Protein AF-A0A7Y2L232-F1 (afdb_monomer)

Radius of gyration: 12.63 Å; Cα contacts (8 Å, |Δi|>4): 84; chains: 1; bounding box: 26×29×33 Å

Mean predicted aligned error: 4.6 Å

pLDDT: mean 87.0, std 6.09, range [57.47, 96.06]

Solvent-accessible surface area (backbone atoms only — not comparable to full-atom values): 4325 Å² total; per-residue (Å²): 126,60,75,66,54,58,52,51,54,51,50,39,69,77,40,50,86,50,44,63,57,49,44,21,51,43,31,17,42,40,39,20,72,72,49,29,72,77,40,71,32,71,61,54,50,51,57,50,50,57,52,28,70,72,73,66,46,56,69,67,59,52,52,50,36,31,49,52,16,28,54,52,14,40,53,51,27,66,75,76,104

Secondary structure (DSSP, 8-state):
--HHHHHHHHHHHH-GGGHHHHHHHHHHHHHSTTHHHHS-HHHHHHHHHHHIIIIIS-HHHHHHHHHHHHHHHHHHHHHH-

Structure (mmCIF, N/CA/C/O backbone):
data_AF-A0A7Y2L232-F1
#
_entry.id   AF-A0A7Y2L232-F1
#
loop_
_atom_site.group_PDB
_atom_site.id
_atom_site.type_symbol
_atom_site.label_atom_id
_atom_site.label_alt_id
_atom_site.label_comp_id
_atom_site.label_asym_id
_atom_site.label_entity_id
_atom_site.label_seq_id
_atom_site.pdbx_PDB_ins_code
_atom_site.Cartn_x
_atom_site.Cartn_y
_atom_site.Cartn_z
_atom_site.occupancy
_atom_site.B_iso_or_equiv
_atom_site.auth_seq_id
_atom_site.auth_comp_id
_atom_site.auth_asym_id
_atom_site.auth_atom_id
_atom_site.pdbx_PDB_model_num
ATOM 1 N N . MET A 1 1 ? 2.611 14.601 11.461 1.00 57.47 1 MET A N 1
ATOM 2 C CA . MET A 1 1 ? 2.743 13.826 10.208 1.00 57.47 1 MET A CA 1
ATOM 3 C C . MET A 1 1 ? 2.461 14.807 9.069 1.00 57.47 1 MET A C 1
ATOM 5 O O . MET A 1 1 ? 2.069 15.929 9.365 1.00 57.47 1 MET A O 1
ATOM 9 N N . GLY A 1 2 ? 2.790 14.520 7.807 1.00 73.06 2 GLY A N 1
ATOM 10 C CA . GLY A 1 2 ? 2.503 15.493 6.742 1.00 73.06 2 GLY A CA 1
ATOM 11 C C . GLY A 1 2 ? 0.992 15.787 6.667 1.00 73.06 2 GLY A C 1
ATOM 12 O O . GLY A 1 2 ? 0.222 14.848 6.862 1.00 73.06 2 GLY A O 1
ATOM 13 N N . PRO A 1 3 ? 0.540 17.021 6.355 1.00 78.75 3 PRO A N 1
ATOM 14 C C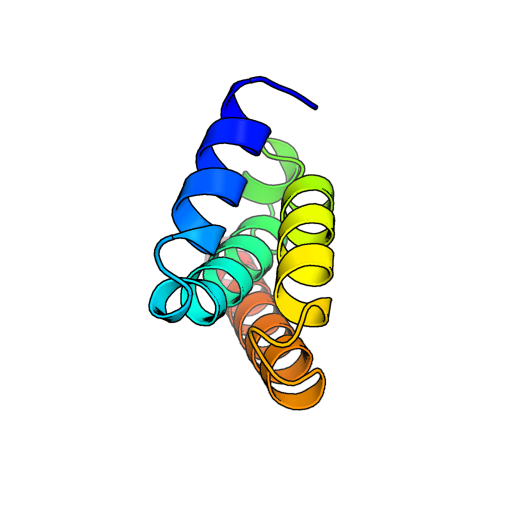A . PRO A 1 3 ? -0.891 17.376 6.336 1.00 78.75 3 PRO A CA 1
ATOM 15 C C . PRO A 1 3 ? -1.758 16.441 5.472 1.00 78.75 3 PRO A C 1
ATOM 17 O O . PRO A 1 3 ? -2.947 16.247 5.730 1.00 78.75 3 PRO A O 1
ATOM 20 N N . TRP A 1 4 ? -1.152 15.835 4.446 1.00 81.62 4 TRP A N 1
ATOM 21 C CA . TRP A 1 4 ? -1.810 14.872 3.565 1.00 81.62 4 TRP A CA 1
ATOM 22 C C . TRP A 1 4 ? -2.050 13.509 4.238 1.00 81.62 4 TRP A C 1
ATOM 24 O O . TRP A 1 4 ? -3.089 12.898 3.998 1.00 81.62 4 TRP A O 1
ATOM 34 N N . LEU A 1 5 ? -1.126 13.041 5.091 1.00 81.69 5 LEU A N 1
ATOM 35 C CA . LEU A 1 5 ? -1.273 11.782 5.830 1.00 81.69 5 LEU A CA 1
ATOM 36 C C . LEU A 1 5 ? -2.417 11.890 6.826 1.00 81.69 5 LEU A C 1
ATOM 38 O O . LEU A 1 5 ? -3.246 10.991 6.875 1.00 81.69 5 LEU A O 1
ATOM 42 N N . ASP A 1 6 ? -2.486 13.003 7.557 1.00 84.31 6 ASP A N 1
ATOM 43 C CA . ASP A 1 6 ? -3.545 13.250 8.540 1.00 84.31 6 ASP A CA 1
ATOM 44 C C . ASP A 1 6 ? -4.924 13.335 7.863 1.00 84.31 6 ASP A C 1
ATOM 46 O O . ASP A 1 6 ? -5.913 12.800 8.366 1.00 84.31 6 ASP A O 1
ATOM 50 N N . SER A 1 7 ? -4.987 13.929 6.666 1.00 86.44 7 SER A N 1
ATOM 51 C CA . SER A 1 7 ? -6.214 13.957 5.859 1.00 86.44 7 SER A CA 1
ATOM 52 C C . SER A 1 7 ? -6.624 12.556 5.382 1.00 86.44 7 SER A C 1
ATOM 54 O O . SER A 1 7 ? -7.801 12.198 5.432 1.00 86.44 7 SER A O 1
ATOM 56 N N . MET A 1 8 ? -5.660 11.740 4.942 1.00 84.56 8 MET A N 1
ATOM 57 C CA . MET A 1 8 ? -5.913 10.386 4.442 1.00 84.56 8 MET A CA 1
ATOM 58 C C . MET A 1 8 ? -6.340 9.425 5.560 1.00 84.56 8 MET A C 1
ATOM 60 O O . MET A 1 8 ? -7.325 8.702 5.409 1.00 84.56 8 MET A O 1
ATOM 64 N N . THR A 1 9 ? -5.634 9.420 6.694 1.00 85.75 9 THR A N 1
ATOM 65 C CA . THR A 1 9 ? -5.975 8.579 7.854 1.00 85.75 9 THR A CA 1
ATOM 66 C C . THR A 1 9 ? -7.303 9.005 8.473 1.00 85.75 9 THR A C 1
ATOM 68 O O . THR A 1 9 ? -8.107 8.144 8.831 1.00 85.75 9 THR A O 1
ATOM 71 N N . GLY A 1 10 ? -7.596 10.309 8.516 1.00 87.25 10 GLY A N 1
ATOM 72 C CA . GLY A 1 10 ? -8.905 10.828 8.914 1.00 87.25 10 GLY A CA 1
ATOM 73 C C . GLY A 1 10 ? -10.037 10.305 8.023 1.00 87.25 10 GLY A C 1
ATOM 74 O O . GLY A 1 10 ? -11.051 9.822 8.528 1.00 87.25 10 GLY A O 1
ATOM 75 N N . TRP A 1 11 ? -9.846 10.309 6.700 1.00 88.69 11 TRP A N 1
ATOM 76 C CA . TRP A 1 11 ? -10.835 9.772 5.759 1.00 88.69 11 TRP A CA 1
ATOM 77 C C . TRP A 1 11 ? -11.029 8.254 5.889 1.00 88.69 11 TRP A C 1
ATOM 79 O O . TRP A 1 11 ? -12.169 7.784 5.864 1.00 88.69 11 TRP A O 1
ATOM 89 N N . LEU A 1 12 ? -9.945 7.493 6.079 1.00 86.50 12 LEU A N 1
ATOM 90 C CA . LEU A 1 12 ? -10.001 6.040 6.301 1.00 86.50 12 LEU A CA 1
ATOM 91 C C . LEU A 1 12 ? -10.673 5.679 7.628 1.00 86.50 12 LEU A C 1
ATOM 93 O O . LEU A 1 12 ? -11.390 4.685 7.697 1.00 86.50 12 LEU A O 1
ATOM 97 N N . THR A 1 13 ? -10.495 6.510 8.656 1.00 86.19 13 THR A N 1
ATOM 98 C CA . THR A 1 13 ? -11.200 6.360 9.937 1.00 86.19 13 THR A CA 1
ATOM 99 C C . THR A 1 13 ? -12.704 6.565 9.761 1.00 86.19 13 THR A C 1
ATOM 101 O O . THR A 1 13 ? -13.499 5.823 10.330 1.00 86.19 13 THR A O 1
ATOM 104 N N . ALA A 1 14 ? -13.107 7.545 8.946 1.00 88.12 14 ALA A N 1
ATOM 105 C CA . ALA A 1 14 ? -14.514 7.798 8.641 1.00 88.12 14 ALA A CA 1
ATOM 106 C C . ALA A 1 14 ? -15.133 6.744 7.702 1.00 88.12 14 ALA A C 1
ATOM 108 O O . ALA A 1 14 ? -16.349 6.563 7.715 1.00 88.12 14 ALA A O 1
ATOM 109 N N . ASN A 1 15 ? -14.323 6.049 6.895 1.00 89.19 15 ASN A N 1
ATOM 110 C CA . ASN A 1 15 ? -14.793 5.063 5.921 1.00 89.19 15 ASN A CA 1
ATOM 111 C C . ASN A 1 15 ? -13.996 3.743 6.007 1.00 89.19 15 ASN A C 1
ATOM 113 O O . ASN A 1 15 ? -13.247 3.407 5.082 1.00 89.19 15 ASN A O 1
ATOM 117 N N . PRO A 1 16 ? -14.181 2.949 7.078 1.00 84.94 16 PRO A N 1
ATOM 118 C CA . PRO A 1 16 ? -13.385 1.747 7.337 1.00 84.94 16 PRO A CA 1
ATOM 119 C C . PRO A 1 16 ? -13.538 0.654 6.267 1.00 84.94 16 PRO A C 1
ATOM 121 O O . PRO A 1 16 ? -12.631 -0.152 6.088 1.00 84.94 16 PRO A O 1
ATOM 124 N N . GLN A 1 17 ? -14.623 0.652 5.482 1.00 87.75 17 GLN A N 1
ATOM 125 C CA . GLN A 1 17 ? -14.794 -0.284 4.359 1.00 87.75 17 GLN A CA 1
ATOM 126 C C . GLN A 1 17 ? -13.693 -0.181 3.286 1.00 87.75 17 GLN A C 1
ATOM 128 O O . GLN A 1 17 ? -13.439 -1.143 2.566 1.00 87.75 17 GLN A O 1
ATOM 133 N N . TRP A 1 18 ? -13.023 0.971 3.178 1.00 89.94 18 TRP A N 1
ATOM 134 C CA . TRP A 1 18 ? -11.933 1.186 2.223 1.00 89.94 18 TRP A CA 1
ATOM 135 C C . TRP A 1 18 ? -10.572 0.777 2.772 1.00 89.94 18 TRP A C 1
ATOM 137 O O . TR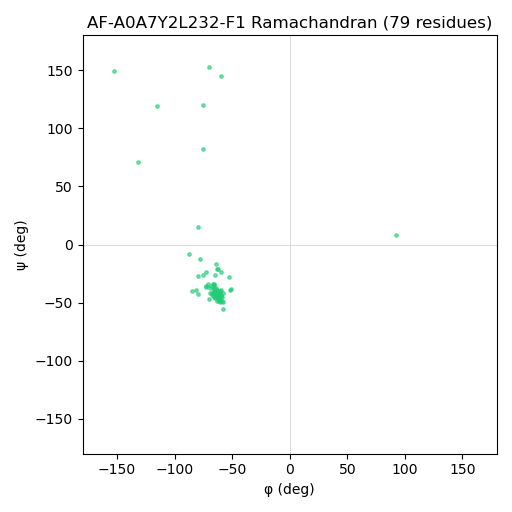P A 1 18 ? -9.598 0.755 2.023 1.00 89.94 18 TRP A O 1
ATOM 147 N N . LEU A 1 19 ? -10.488 0.441 4.059 1.00 89.19 19 LEU A N 1
ATOM 148 C CA . LEU A 1 19 ? -9.230 0.166 4.737 1.00 89.19 19 LEU A CA 1
ATOM 149 C C . LEU A 1 19 ? -8.531 -1.060 4.139 1.00 89.19 19 LEU A C 1
ATOM 151 O O . LEU A 1 19 ? -7.338 -1.001 3.854 1.00 89.19 19 LEU A O 1
ATOM 155 N N . GLY A 1 20 ? -9.287 -2.116 3.827 1.00 90.19 20 GLY A N 1
ATOM 156 C CA . GLY A 1 20 ? -8.747 -3.286 3.134 1.00 90.19 20 GLY A CA 1
ATOM 157 C C . GLY A 1 20 ? -8.211 -2.966 1.733 1.00 90.19 20 GLY A C 1
ATOM 158 O O . GLY A 1 20 ? -7.112 -3.396 1.379 1.00 90.19 20 GLY A O 1
ATOM 159 N N . LEU A 1 21 ? -8.935 -2.149 0.957 1.00 90.62 21 LEU A N 1
ATOM 160 C CA . LEU A 1 21 ? -8.470 -1.717 -0.366 1.00 90.62 21 LEU A CA 1
ATOM 161 C C . LEU A 1 21 ? -7.219 -0.836 -0.259 1.00 90.62 21 LEU A C 1
ATOM 163 O O . LEU A 1 21 ? -6.306 -0.970 -1.068 1.00 90.62 21 LEU A O 1
ATOM 167 N N . ALA A 1 22 ? -7.154 0.036 0.748 1.00 91.06 22 ALA A N 1
ATOM 168 C CA . ALA A 1 22 ? -5.995 0.882 0.994 1.00 91.06 22 ALA A CA 1
ATOM 169 C C . ALA A 1 22 ? -4.746 0.048 1.317 1.00 91.06 22 ALA A C 1
ATOM 171 O O . ALA A 1 22 ? -3.694 0.294 0.735 1.00 91.06 22 ALA A O 1
ATOM 172 N N . VAL A 1 23 ? -4.860 -0.976 2.172 1.00 92.06 23 VAL A N 1
ATOM 173 C CA . VAL A 1 23 ? -3.753 -1.912 2.454 1.00 92.06 23 VAL A CA 1
ATOM 174 C C . VAL A 1 23 ? -3.271 -2.588 1.170 1.00 92.06 23 VAL A C 1
ATOM 176 O O . VAL A 1 23 ? -2.071 -2.587 0.888 1.00 92.06 23 VAL A O 1
ATOM 179 N N . PHE A 1 24 ? -4.195 -3.126 0.371 1.00 92.94 24 PHE A N 1
ATOM 180 C CA . PHE A 1 24 ? -3.865 -3.804 -0.882 1.00 92.94 24 PHE A CA 1
ATOM 181 C C . PHE A 1 24 ? -3.166 -2.868 -1.877 1.00 92.94 24 PHE A C 1
ATOM 183 O O . PHE A 1 24 ? -2.113 -3.206 -2.402 1.00 92.94 24 PHE A O 1
ATOM 190 N N . LEU A 1 25 ? -3.713 -1.672 -2.111 1.00 92.25 25 LEU A N 1
ATOM 191 C CA . LEU A 1 25 ? -3.149 -0.728 -3.076 1.00 92.25 25 LEU A CA 1
ATOM 192 C C . LEU A 1 25 ? -1.788 -0.198 -2.635 1.00 92.25 25 LEU A C 1
ATOM 194 O O . LEU A 1 25 ? -0.886 -0.099 -3.458 1.00 92.25 25 LEU A O 1
ATOM 198 N N . VAL A 1 26 ? -1.615 0.135 -1.354 1.00 92.12 26 VAL A N 1
ATOM 199 C CA . VAL A 1 26 ? -0.328 0.655 -0.879 1.00 92.12 26 VAL A CA 1
ATOM 200 C C . VAL A 1 26 ? 0.748 -0.430 -0.936 1.00 92.12 26 VAL A C 1
ATOM 202 O O . VAL A 1 26 ? 1.842 -0.146 -1.411 1.00 92.12 26 VAL A O 1
ATOM 205 N N . THR A 1 27 ? 0.451 -1.668 -0.519 1.00 93.50 27 THR A N 1
ATOM 206 C CA . THR A 1 27 ? 1.409 -2.784 -0.664 1.00 93.50 27 THR A CA 1
ATOM 207 C C . THR A 1 27 ? 1.713 -3.095 -2.127 1.00 93.50 27 THR A C 1
ATOM 209 O O . THR A 1 27 ? 2.871 -3.306 -2.466 1.00 93.50 27 THR A O 1
ATOM 212 N N . PHE A 1 28 ? 0.707 -3.045 -3.002 1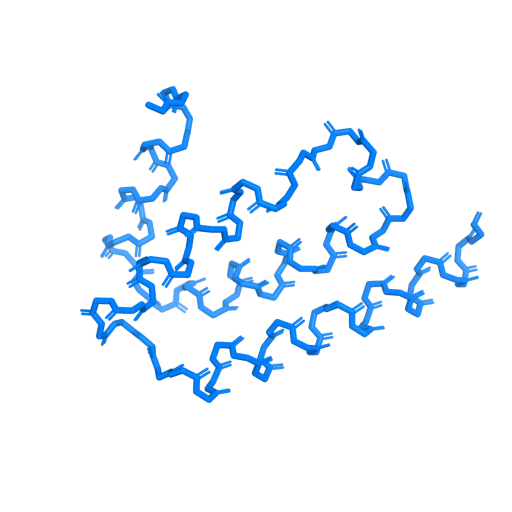.00 92.62 28 PHE A N 1
ATOM 213 C CA . PHE A 1 28 ? 0.888 -3.183 -4.444 1.00 92.62 28 PHE A CA 1
ATOM 214 C C . PHE A 1 28 ? 1.852 -2.127 -4.990 1.00 92.62 28 PHE A C 1
ATOM 216 O O . PHE A 1 28 ? 2.865 -2.477 -5.582 1.00 92.62 28 PHE A O 1
ATOM 223 N N . PHE A 1 29 ? 1.585 -0.841 -4.750 1.00 91.00 29 PHE A N 1
ATOM 224 C CA . PHE A 1 29 ? 2.410 0.253 -5.26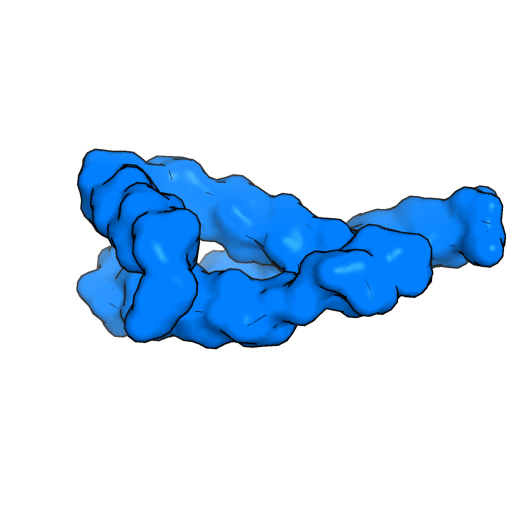5 1.00 91.00 29 PHE A CA 1
ATOM 225 C C . PHE A 1 29 ? 3.825 0.287 -4.685 1.00 91.00 29 PHE A C 1
ATOM 227 O O . PHE A 1 29 ? 4.748 0.649 -5.411 1.00 91.00 29 PHE A O 1
ATOM 234 N N . GLU A 1 30 ? 4.005 -0.104 -3.423 1.00 90.31 30 GLU A N 1
ATOM 235 C CA . GLU A 1 30 ? 5.334 -0.197 -2.806 1.00 90.31 30 GLU A CA 1
ATOM 236 C C . GLU A 1 30 ? 6.193 -1.288 -3.459 1.00 90.31 30 GLU A C 1
ATOM 238 O O . GLU A 1 30 ? 7.399 -1.114 -3.617 1.00 90.31 30 GLU A O 1
ATOM 243 N N . CYS A 1 31 ? 5.569 -2.387 -3.890 1.00 89.81 31 CYS A N 1
ATOM 244 C CA . CYS A 1 31 ? 6.236 -3.475 -4.607 1.00 89.81 31 CYS A CA 1
ATOM 245 C C . CYS A 1 31 ? 6.497 -3.168 -6.094 1.00 89.81 31 CYS A C 1
ATOM 247 O O . CYS A 1 31 ? 7.266 -3.876 -6.741 1.00 89.81 31 CYS A O 1
ATOM 249 N N . LEU A 1 32 ? 5.909 -2.108 -6.664 1.00 89.06 32 LEU A N 1
ATOM 250 C CA . LEU A 1 32 ? 6.257 -1.676 -8.020 1.00 89.06 32 LEU A CA 1
ATOM 251 C C . LEU A 1 32 ? 7.615 -0.966 -8.008 1.00 89.06 32 LEU A C 1
ATOM 253 O O . LEU A 1 32 ? 7.744 0.102 -7.411 1.00 89.06 32 LEU A O 1
ATOM 257 N N . ALA A 1 33 ? 8.594 -1.483 -8.757 1.00 85.06 33 ALA A N 1
ATOM 258 C CA . ALA A 1 33 ? 9.977 -0.988 -8.746 1.00 85.06 33 ALA A CA 1
ATOM 259 C C . ALA A 1 33 ? 10.110 0.531 -8.975 1.00 85.06 33 ALA A C 1
ATOM 261 O O . ALA A 1 33 ? 10.924 1.196 -8.336 1.00 85.06 33 ALA A O 1
ATOM 262 N N . ILE A 1 34 ? 9.295 1.099 -9.868 1.00 83.25 34 ILE A N 1
ATOM 263 C CA . ILE A 1 34 ? 9.324 2.536 -10.188 1.00 83.25 34 ILE A CA 1
ATOM 264 C C . ILE A 1 34 ? 8.542 3.358 -9.155 1.00 83.25 34 ILE A C 1
ATOM 266 O O . ILE A 1 34 ? 8.957 4.458 -8.792 1.00 83.25 34 ILE A O 1
ATOM 270 N N . ILE A 1 35 ? 7.398 2.854 -8.686 1.00 85.62 35 ILE A N 1
ATOM 271 C CA . ILE A 1 35 ? 6.488 3.625 -7.829 1.00 85.62 35 ILE A CA 1
ATOM 272 C C . ILE A 1 35 ? 6.978 3.641 -6.381 1.00 85.62 35 ILE A C 1
ATOM 274 O O . ILE A 1 35 ? 7.009 4.719 -5.784 1.00 85.62 35 ILE A O 1
ATOM 278 N N . GLY A 1 36 ? 7.447 2.505 -5.859 1.00 80.56 36 GLY A N 1
ATOM 279 C CA . GLY A 1 36 ? 8.047 2.410 -4.525 1.00 80.56 36 GLY A CA 1
ATOM 280 C C . GLY A 1 36 ? 9.318 3.255 -4.371 1.00 80.56 36 GLY A C 1
ATOM 281 O O . GLY A 1 36 ? 9.674 3.657 -3.268 1.00 80.56 36 GLY A O 1
ATOM 282 N N . PHE A 1 37 ? 9.985 3.613 -5.476 1.00 82.69 37 PHE A N 1
ATOM 283 C CA . PHE A 1 37 ? 11.094 4.571 -5.440 1.00 82.69 37 PHE A CA 1
ATOM 284 C C . PHE A 1 37 ? 10.626 6.017 -5.199 1.00 82.69 37 PHE A C 1
ATOM 286 O O . PHE A 1 37 ? 11.313 6.795 -4.538 1.00 82.69 37 PHE A O 1
ATOM 293 N N . ILE A 1 38 ? 9.470 6.399 -5.750 1.00 83.81 38 ILE A N 1
ATOM 294 C CA . ILE A 1 38 ? 8.948 7.773 -5.685 1.00 83.81 38 ILE A CA 1
ATOM 295 C C . ILE A 1 38 ? 8.179 8.005 -4.383 1.00 83.81 38 ILE A C 1
ATOM 297 O O . ILE A 1 38 ? 8.262 9.084 -3.790 1.00 83.81 38 ILE A O 1
ATOM 301 N N . ILE A 1 39 ? 7.397 7.015 -3.958 1.00 77.94 39 ILE A N 1
ATOM 302 C CA . ILE A 1 39 ? 6.476 7.129 -2.833 1.00 77.94 39 ILE A CA 1
ATOM 303 C C . ILE A 1 39 ? 6.955 6.179 -1.735 1.00 77.94 39 ILE A C 1
ATOM 305 O O . ILE A 1 39 ?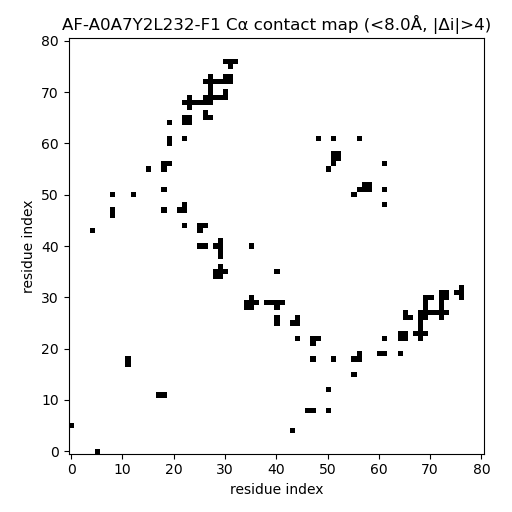 6.962 4.979 -1.972 1.00 77.94 39 ILE A O 1
ATOM 309 N N . PRO A 1 40 ? 7.296 6.667 -0.526 1.00 75.69 40 PRO A N 1
ATOM 310 C CA . PRO A 1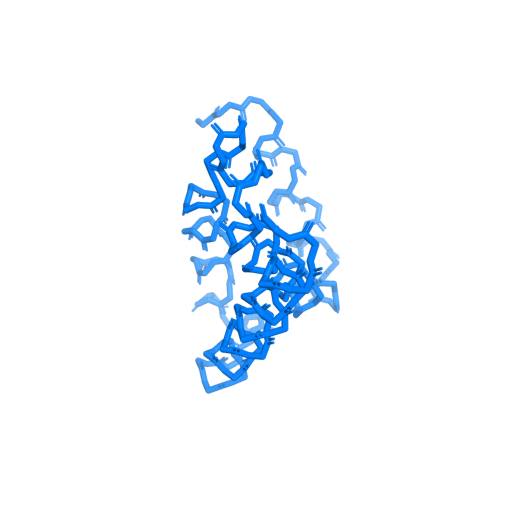 40 ? 7.639 5.798 0.596 1.00 75.69 40 PRO A CA 1
ATOM 311 C C . PRO A 1 40 ? 6.360 5.171 1.176 1.00 75.69 40 PRO A C 1
ATOM 313 O O . PRO A 1 40 ? 5.786 5.661 2.157 1.00 75.69 40 PRO A O 1
ATOM 316 N N . GLY A 1 41 ? 5.880 4.100 0.550 1.00 82.25 41 GLY A N 1
ATOM 317 C CA . GLY A 1 41 ? 4.664 3.377 0.915 1.00 82.25 41 GLY A CA 1
ATOM 318 C C . GLY A 1 41 ? 4.756 2.705 2.280 1.00 82.25 41 GLY A C 1
ATOM 319 O O . GLY A 1 41 ? 3.741 2.620 2.968 1.00 82.25 41 GLY A O 1
ATOM 320 N N . THR A 1 42 ? 5.952 2.351 2.757 1.00 83.81 42 THR A N 1
ATOM 321 C CA . THR A 1 42 ? 6.189 1.909 4.150 1.00 83.81 42 THR A CA 1
ATOM 322 C C . THR A 1 42 ? 5.626 2.870 5.206 1.00 83.81 42 THR A C 1
ATOM 324 O O . THR A 1 42 ? 5.058 2.418 6.203 1.00 83.81 42 THR A O 1
ATOM 327 N N . ILE A 1 43 ? 5.706 4.190 4.988 1.00 85.81 43 ILE A N 1
ATOM 328 C CA . ILE A 1 43 ? 5.151 5.192 5.917 1.00 85.81 43 ILE A CA 1
ATOM 329 C C . ILE A 1 43 ? 3.617 5.148 5.904 1.00 85.81 43 ILE A C 1
ATOM 331 O O . ILE A 1 43 ? 2.984 5.201 6.962 1.00 85.81 43 ILE A O 1
ATOM 335 N N . LEU A 1 44 ? 3.009 5.018 4.718 1.00 85.00 44 LEU A N 1
ATOM 336 C CA . LEU A 1 44 ? 1.558 4.859 4.584 1.00 85.00 44 LEU A CA 1
ATOM 337 C C . LEU A 1 44 ? 1.080 3.547 5.216 1.00 85.00 44 LEU A C 1
ATOM 339 O O . LEU A 1 44 ? 0.092 3.555 5.948 1.00 85.00 44 LEU A O 1
ATOM 343 N N . LEU A 1 45 ? 1.781 2.438 4.968 1.00 88.19 45 LEU A N 1
ATOM 344 C CA . LEU A 1 45 ? 1.441 1.125 5.520 1.00 88.19 45 LEU A CA 1
ATOM 345 C C . LEU A 1 45 ? 1.479 1.132 7.037 1.00 88.19 45 LEU A C 1
ATOM 347 O O . LEU A 1 45 ? 0.576 0.578 7.655 1.00 88.19 45 LEU A O 1
ATOM 351 N N . PHE A 1 46 ? 2.461 1.799 7.643 1.00 88.12 46 PHE A N 1
ATOM 352 C CA . PHE A 1 46 ? 2.512 1.937 9.094 1.00 88.12 46 PHE A CA 1
ATOM 353 C C . PHE A 1 46 ? 1.278 2.673 9.632 1.00 88.12 46 PHE A C 1
ATOM 355 O O . PHE A 1 46 ? 0.629 2.198 10.563 1.00 88.12 46 PHE A O 1
ATOM 362 N N . ALA A 1 47 ? 0.905 3.797 9.014 1.00 86.25 47 ALA A N 1
ATOM 363 C CA . ALA A 1 47 ? -0.268 4.565 9.426 1.00 86.25 47 ALA A CA 1
ATOM 364 C C . ALA A 1 47 ? -1.574 3.762 9.281 1.00 86.25 47 ALA A C 1
ATOM 366 O O . ALA A 1 47 ? -2.401 3.763 10.191 1.00 86.25 47 ALA A O 1
ATOM 367 N N . ILE A 1 48 ? -1.743 3.042 8.168 1.00 86.12 48 ILE A N 1
ATOM 368 C CA . ILE A 1 48 ? -2.927 2.209 7.913 1.00 86.12 48 ILE A CA 1
ATOM 369 C C . ILE A 1 48 ? -2.951 0.988 8.845 1.00 86.12 48 ILE A C 1
ATOM 371 O O . ILE A 1 48 ? -4.017 0.634 9.339 1.00 86.12 48 ILE A O 1
ATOM 375 N N . ALA A 1 49 ? -1.802 0.376 9.145 1.00 85.56 49 ALA A N 1
ATOM 376 C CA . ALA A 1 49 ? -1.701 -0.764 10.057 1.00 85.56 49 ALA A CA 1
ATOM 377 C C . ALA A 1 49 ? -2.061 -0.389 11.502 1.00 85.56 49 ALA A C 1
ATOM 379 O O . ALA A 1 49 ? -2.768 -1.140 12.172 1.00 85.56 49 ALA A O 1
ATOM 380 N N . VAL A 1 50 ? -1.641 0.792 11.970 1.00 86.25 50 VAL A N 1
ATOM 381 C CA . VAL A 1 50 ? -2.079 1.336 13.269 1.00 86.25 50 VAL A CA 1
ATOM 382 C C . VAL A 1 50 ? -3.600 1.524 13.289 1.00 86.25 50 VAL A C 1
ATOM 384 O O . VAL A 1 50 ? -4.256 1.196 14.275 1.00 86.25 50 VAL A O 1
ATOM 387 N N . LEU A 1 51 ? -4.170 1.997 12.180 1.00 84.50 51 LEU A N 1
ATOM 388 C CA . LEU A 1 51 ? -5.611 2.195 12.022 1.00 84.50 51 LEU A CA 1
ATOM 389 C C . LEU A 1 51 ? -6.384 0.864 12.000 1.00 84.50 51 LEU A C 1
ATOM 391 O O . LEU A 1 51 ? -7.406 0.741 12.672 1.00 84.50 51 LEU A O 1
ATOM 395 N N . ALA A 1 52 ? -5.862 -0.153 11.306 1.00 84.31 52 ALA A N 1
ATOM 396 C CA . ALA A 1 52 ? -6.390 -1.519 11.318 1.00 84.31 52 ALA A CA 1
ATOM 397 C C . ALA A 1 52 ? -6.377 -2.114 12.737 1.00 84.31 52 ALA A C 1
ATOM 399 O O . ALA A 1 52 ? -7.370 -2.691 13.182 1.00 84.31 52 ALA A O 1
ATOM 400 N N . GLY A 1 53 ? -5.277 -1.901 13.471 1.00 80.75 53 GLY A N 1
ATOM 401 C CA . GLY A 1 53 ? -5.064 -2.385 14.837 1.00 80.75 53 GLY A CA 1
ATOM 402 C C . GLY A 1 53 ? -6.027 -1.819 15.886 1.00 80.75 53 GLY A C 1
ATOM 403 O O . GLY A 1 53 ? -6.192 -2.432 16.937 1.00 80.75 53 GLY A O 1
ATOM 404 N N . ASN A 1 54 ? -6.728 -0.718 15.594 1.00 81.25 54 ASN A N 1
ATOM 405 C CA . ASN A 1 54 ? -7.780 -0.158 16.454 1.00 81.25 54 ASN A CA 1
ATOM 406 C C . ASN A 1 54 ? -9.137 -0.886 16.335 1.00 81.25 54 ASN A C 1
ATOM 408 O O . ASN A 1 54 ? -10.158 -0.374 16.790 1.00 81.25 54 ASN A O 1
ATOM 412 N N . G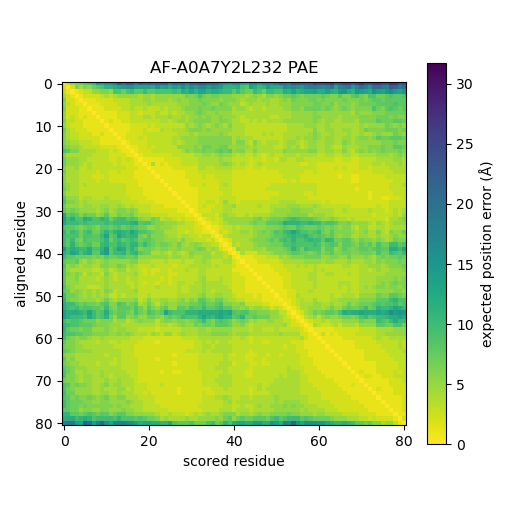LY A 1 55 ? -9.164 -2.082 15.738 1.00 77.75 55 GLY A N 1
ATOM 413 C CA . GLY A 1 55 ? -10.364 -2.916 15.612 1.00 77.75 55 GLY A CA 1
ATOM 414 C C . GLY A 1 55 ? -11.146 -2.707 14.314 1.00 77.75 55 GLY A C 1
ATOM 415 O O . GLY A 1 55 ? -12.232 -3.259 14.171 1.00 77.75 55 GLY A O 1
ATOM 416 N N . ALA A 1 56 ? -10.603 -1.940 13.364 1.00 80.69 56 ALA A N 1
ATOM 417 C CA . ALA A 1 56 ? -11.229 -1.727 12.060 1.00 80.69 56 ALA A CA 1
ATOM 418 C C . ALA A 1 56 ? -11.099 -2.945 11.127 1.00 80.69 56 ALA A C 1
ATOM 420 O O . ALA A 1 56 ? -11.932 -3.125 10.242 1.00 80.69 56 ALA A O 1
ATOM 421 N N . MET A 1 57 ? -10.066 -3.776 11.311 1.00 83.50 57 MET A N 1
ATOM 422 C CA . MET A 1 57 ? -9.845 -4.995 10.528 1.00 83.50 57 MET A CA 1
ATOM 423 C C . MET A 1 57 ? -9.067 -6.019 11.359 1.00 83.50 57 MET A C 1
ATOM 425 O O . MET A 1 57 ? -8.264 -5.638 12.215 1.00 83.50 57 MET A O 1
ATOM 429 N N . SER A 1 58 ? -9.276 -7.320 11.136 1.00 87.06 58 SER A N 1
ATOM 430 C CA . SER A 1 58 ? -8.477 -8.321 11.848 1.00 87.06 58 SER A CA 1
ATOM 431 C C . SER A 1 58 ? -7.030 -8.324 11.346 1.00 87.06 58 SER A C 1
ATOM 433 O O . SER A 1 58 ? -6.733 -8.000 10.189 1.00 87.06 58 SER A O 1
ATOM 435 N N . LEU A 1 59 ? -6.101 -8.736 12.213 1.00 85.44 59 LEU A N 1
ATOM 436 C CA . LEU A 1 59 ? -4.692 -8.871 11.837 1.00 85.44 59 LEU A CA 1
ATOM 437 C C . LEU A 1 59 ? -4.516 -9.846 10.662 1.00 85.44 59 LEU A C 1
ATOM 439 O O . LEU A 1 59 ? -3.759 -9.563 9.740 1.00 85.44 59 LEU A O 1
ATOM 443 N N . GLY A 1 60 ? -5.241 -10.970 10.682 1.00 87.81 60 GLY A N 1
ATOM 444 C CA . GLY A 1 60 ? -5.177 -11.983 9.628 1.00 87.81 60 GLY A CA 1
ATOM 445 C C . GLY A 1 60 ? -5.599 -11.435 8.265 1.00 87.81 60 GLY A C 1
ATOM 446 O O . GLY A 1 60 ? -4.878 -11.618 7.289 1.00 87.81 60 GLY A O 1
ATOM 447 N N . GLU A 1 61 ? -6.713 -10.702 8.205 1.00 89.19 61 GLU A N 1
ATOM 448 C CA . GLU A 1 61 ? -7.175 -10.042 6.973 1.00 89.19 61 GLU A CA 1
ATOM 449 C C . GLU A 1 61 ? -6.172 -8.996 6.481 1.00 89.19 61 GLU A C 1
ATOM 451 O O . GLU A 1 61 ? -5.892 -8.923 5.287 1.00 89.19 61 GLU A O 1
ATOM 456 N N . THR A 1 62 ? -5.586 -8.223 7.399 1.00 90.12 62 THR A N 1
ATOM 457 C CA . THR A 1 62 ? -4.598 -7.184 7.068 1.00 90.12 62 THR A CA 1
ATOM 458 C C . THR A 1 62 ? -3.346 -7.788 6.449 1.00 90.12 62 THR A C 1
ATOM 460 O O . THR A 1 62 ? -2.878 -7.321 5.411 1.00 90.12 62 THR A O 1
ATOM 463 N N . LEU A 1 63 ? -2.830 -8.861 7.051 1.00 90.38 63 LEU A N 1
ATOM 464 C CA . LEU A 1 63 ? -1.669 -9.580 6.536 1.00 90.38 63 LEU A CA 1
ATOM 465 C C . LEU A 1 63 ? -1.971 -10.253 5.196 1.00 90.38 63 LEU A C 1
ATOM 467 O O . LEU A 1 63 ? -1.143 -10.192 4.293 1.00 90.38 63 LEU A O 1
ATOM 471 N N . LEU A 1 64 ? -3.151 -10.860 5.046 1.00 93.50 64 LEU A N 1
ATOM 472 C CA . LEU A 1 64 ? -3.548 -11.530 3.810 1.00 93.50 64 LEU A CA 1
ATOM 473 C C . LEU A 1 64 ? -3.678 -10.526 2.658 1.00 93.50 64 LEU A C 1
ATOM 475 O O . LEU A 1 64 ? -3.127 -10.760 1.586 1.00 93.50 64 LEU A O 1
ATOM 479 N N . LEU A 1 65 ? -4.340 -9.389 2.883 1.00 93.56 65 LEU A N 1
ATOM 480 C CA . LEU A 1 65 ? -4.468 -8.330 1.878 1.00 93.56 65 LEU A CA 1
ATOM 481 C C . LEU A 1 65 ? -3.120 -7.702 1.526 1.00 93.56 65 LEU A C 1
ATOM 483 O O . LEU A 1 65 ? -2.859 -7.470 0.348 1.00 93.56 65 LEU A O 1
ATOM 487 N N . GLY A 1 66 ? -2.258 -7.468 2.519 1.00 92.69 66 GLY A N 1
ATOM 488 C CA . GLY A 1 66 ? -0.910 -6.956 2.285 1.00 92.69 66 GLY A CA 1
ATOM 489 C C . GLY A 1 66 ? -0.037 -7.930 1.492 1.00 92.69 66 GLY A C 1
ATOM 490 O O . GLY A 1 66 ? 0.679 -7.520 0.584 1.00 92.69 66 GLY A O 1
ATOM 491 N N . LEU A 1 67 ? -0.143 -9.230 1.779 1.00 93.62 67 LEU A N 1
ATOM 492 C CA . LEU A 1 67 ? 0.554 -10.277 1.034 1.00 93.62 67 LEU A CA 1
ATOM 493 C C . LEU A 1 67 ? 0.046 -10.381 -0.407 1.00 93.62 67 LEU A C 1
ATOM 495 O O . LEU A 1 67 ? 0.854 -10.467 -1.327 1.00 93.62 67 LEU A O 1
ATOM 499 N N . LEU A 1 68 ? -1.271 -10.343 -0.623 1.00 96.06 68 LEU A N 1
ATOM 500 C CA . LEU A 1 68 ? -1.841 -10.359 -1.972 1.00 96.06 68 LEU A CA 1
ATOM 501 C C . LEU A 1 68 ? -1.464 -9.105 -2.768 1.00 96.06 68 LEU A C 1
ATOM 503 O O . LEU A 1 68 ? -1.127 -9.218 -3.946 1.00 96.06 68 LEU A O 1
ATOM 507 N N . GLY A 1 69 ? -1.499 -7.928 -2.140 1.00 93.88 69 GLY A N 1
ATOM 508 C CA . GLY A 1 69 ? -1.093 -6.672 -2.769 1.00 93.88 69 GLY A CA 1
ATOM 509 C C . GLY A 1 69 ? 0.381 -6.689 -3.153 1.00 93.88 69 GLY A C 1
ATOM 510 O O . GLY A 1 69 ? 0.703 -6.454 -4.313 1.00 93.88 69 GLY A O 1
ATOM 511 N N . GLY A 1 70 ? 1.264 -7.084 -2.233 1.00 93.00 70 GLY A N 1
ATOM 512 C CA . GLY A 1 70 ? 2.696 -7.207 -2.513 1.00 93.00 70 GLY A CA 1
ATOM 513 C C . GLY A 1 70 ? 3.007 -8.235 -3.605 1.00 93.00 70 GLY A C 1
ATOM 514 O O . GLY A 1 70 ? 3.676 -7.908 -4.577 1.00 93.00 70 GLY A O 1
ATOM 515 N N . LEU A 1 71 ? 2.438 -9.445 -3.521 1.00 95.00 71 LEU A N 1
ATOM 516 C CA . LEU A 1 71 ? 2.654 -10.499 -4.521 1.00 95.00 71 LEU A CA 1
ATOM 517 C C . LEU A 1 71 ? 2.197 -10.060 -5.918 1.00 95.00 71 LEU A C 1
ATOM 519 O O . LEU A 1 71 ? 2.886 -10.295 -6.908 1.00 95.00 71 LEU A O 1
ATOM 523 N N . THR A 1 72 ? 1.023 -9.430 -6.012 1.00 95.31 72 THR A N 1
ATOM 524 C CA . THR A 1 72 ? 0.529 -8.917 -7.297 1.00 95.31 72 THR A CA 1
ATOM 525 C C . THR A 1 72 ? 1.366 -7.743 -7.797 1.00 95.31 72 THR A C 1
ATOM 527 O O . THR A 1 72 ? 1.614 -7.669 -8.999 1.00 95.31 72 THR A O 1
ATOM 530 N N . GLY A 1 73 ? 1.852 -6.881 -6.902 1.00 92.94 73 GLY A N 1
ATOM 531 C CA . GLY A 1 73 ? 2.777 -5.795 -7.224 1.00 92.94 73 GLY A CA 1
ATOM 532 C C . GLY A 1 73 ? 4.094 -6.312 -7.794 1.00 92.94 73 GLY A C 1
ATOM 533 O O . GLY A 1 73 ? 4.496 -5.874 -8.868 1.00 92.94 73 GLY A O 1
ATOM 534 N N . ASP A 1 74 ? 4.701 -7.311 -7.152 1.00 92.88 74 ASP A N 1
ATOM 535 C CA . ASP A 1 74 ? 5.946 -7.945 -7.601 1.00 92.88 74 ASP A CA 1
ATOM 536 C C . ASP A 1 74 ? 5.777 -8.628 -8.963 1.00 92.88 74 ASP A C 1
ATOM 538 O O . ASP A 1 74 ? 6.617 -8.469 -9.846 1.00 92.88 74 ASP A O 1
ATOM 542 N N . VAL A 1 75 ? 4.675 -9.361 -9.171 1.00 94.06 75 VAL A N 1
ATOM 543 C CA . VAL A 1 75 ? 4.375 -10.002 -10.465 1.00 94.06 75 VAL A CA 1
ATOM 544 C C . VAL A 1 75 ? 4.208 -8.954 -11.562 1.00 94.06 75 VAL A C 1
ATOM 546 O O . VAL A 1 75 ? 4.761 -9.114 -12.650 1.00 94.06 75 VAL A O 1
ATOM 549 N N . VAL A 1 76 ? 3.462 -7.880 -11.291 1.00 93.62 76 VAL A N 1
ATOM 550 C CA . VAL A 1 76 ? 3.276 -6.784 -12.251 1.00 93.62 76 VAL A CA 1
ATOM 551 C C . VAL A 1 76 ? 4.603 -6.091 -12.534 1.00 93.62 76 VAL A C 1
ATOM 553 O O . VAL A 1 76 ? 4.918 -5.874 -13.701 1.00 93.62 76 VAL A O 1
ATOM 556 N N . SER A 1 77 ? 5.398 -5.796 -11.505 1.00 91.69 77 SER A N 1
ATOM 557 C CA . SER A 1 77 ? 6.721 -5.197 -11.671 1.00 91.69 77 SER A CA 1
ATOM 558 C C . SER A 1 77 ? 7.607 -6.093 -12.530 1.00 91.69 77 SER A C 1
ATOM 560 O O . SER A 1 77 ? 8.150 -5.628 -13.518 1.00 91.69 77 SER A O 1
ATOM 562 N N . TYR A 1 78 ? 7.667 -7.393 -12.238 1.00 90.62 78 TYR A N 1
ATOM 563 C CA . TYR A 1 78 ? 8.461 -8.352 -13.005 1.00 90.62 78 TYR A CA 1
ATOM 564 C C . TYR A 1 78 ? 8.053 -8.429 -14.484 1.00 90.62 78 TYR A C 1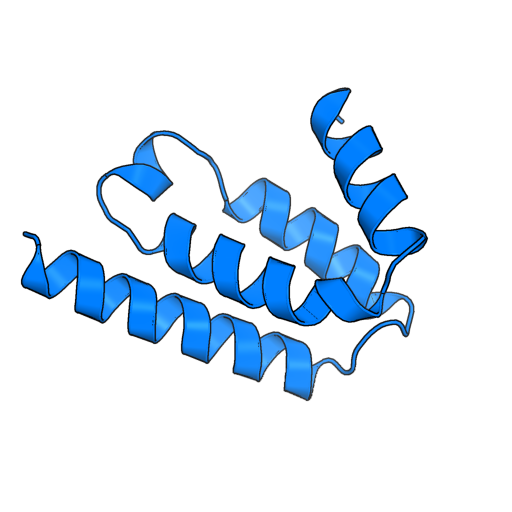
ATOM 566 O O . TYR A 1 78 ? 8.911 -8.547 -15.356 1.00 90.62 78 TYR A O 1
ATOM 574 N N . VAL A 1 79 ? 6.751 -8.365 -14.780 1.00 91.06 79 VAL A N 1
ATOM 575 C CA . VAL A 1 79 ? 6.245 -8.374 -16.163 1.00 91.06 79 VAL A CA 1
ATOM 576 C C . VAL A 1 79 ? 6.553 -7.063 -16.892 1.00 91.06 79 VAL A C 1
ATOM 578 O O . VAL A 1 79 ? 6.779 -7.083 -18.102 1.00 91.06 79 VAL A O 1
ATOM 581 N N . LEU A 1 80 ? 6.544 -5.932 -16.183 1.00 87.44 80 LEU A N 1
ATOM 582 C CA . LEU A 1 80 ? 6.827 -4.614 -16.757 1.00 87.44 80 LEU A CA 1
ATOM 583 C C . LEU A 1 80 ? 8.331 -4.345 -16.938 1.00 87.44 80 LEU A C 1
ATOM 5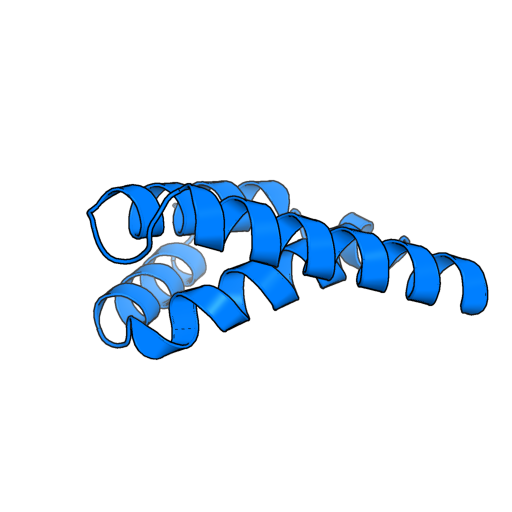85 O O . LEU A 1 80 ? 8.682 -3.596 -17.852 1.00 87.44 80 LEU A O 1
ATOM 589 N N . GLY A 1 81 ? 9.188 -4.977 -16.130 1.00 72.00 81 GLY A N 1
ATOM 590 C CA . GLY A 1 81 ? 10.648 -4.816 -16.128 1.00 72.00 81 GLY A CA 1
ATOM 591 C C . GLY A 1 81 ? 11.134 -3.870 -15.040 1.00 72.00 81 GLY A C 1
ATOM 592 O O . GLY A 1 81 ? 12.047 -3.076 -15.354 1.00 72.00 81 GLY A O 1
#

Sequence (81 aa):
MGPWLDSMTGWLTANPQWLGLAVFLVTFFECLAIIGFIIPGTILLFAIAVLAGNGAMSLGETLLLGLLGGLTGDVVSYVLG

Foldseek 3Di:
DPPVLVVVLVVCLVPLVCLLVQLLQLLLQCLQPVRVVVDVSVVVNVSSVVVCVVVSHDPVSSVVSSVNSNVNSNVVNVVVD